Protein AF-E2CJQ9-F1 (afdb_monomer)

Radius of gyration: 17.45 Å; Cα contacts (8 Å, |Δi|>4): 107; chains: 1; bounding box: 48×28×47 Å

pLDDT: mean 80.82, std 11.48, range [50.66, 95.56]

Sequence (131 aa):
MIDAGIIERTVGITRKTLGLTLNEMKEDLAALTACVDDPSDRGQMRAALNAYEAEQKALGIRPMTGEVLRDARKELKLTGSQLAPLIGLKPSASVRSHISQMELGRIPIQAHHVRLIRAYLSGYRPHDWPK

Mean predicted aligned error: 9.56 Å

Nearest PDB structures (foldseek):
  3d1n-assembly3_I  TM=5.858E-01  e=1.938E+00  Homo sapiens
  3d1n-assembly3_J  TM=5.786E-01  e=2.161E+00  Homo sapiens
  3d1n-assembly1_L  TM=5.827E-01  e=2.281E+00  Homo sapiens

Structure (mmCIF, N/CA/C/O backbone):
data_AF-E2CJQ9-F1
#
_entry.id   AF-E2CJQ9-F1
#
loop_
_atom_site.group_PDB
_atom_site.id
_atom_site.type_symbol
_atom_site.label_atom_id
_atom_site.label_alt_id
_atom_site.label_comp_id
_atom_site.label_asym_id
_atom_site.label_entity_id
_atom_site.label_seq_id
_atom_site.pdbx_PDB_ins_code
_atom_site.Cartn_x
_atom_site.Cartn_y
_atom_site.Cartn_z
_atom_site.occupancy
_atom_s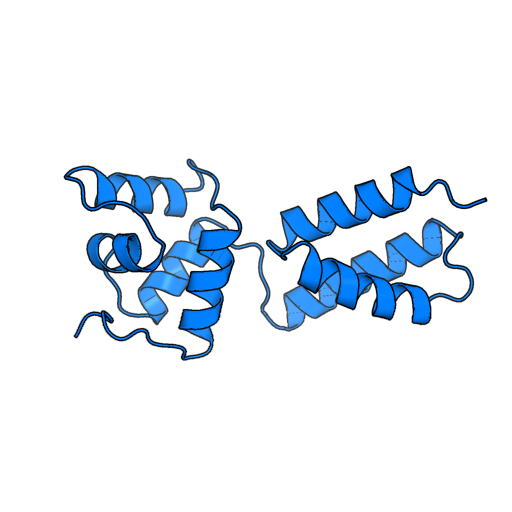ite.B_iso_or_equiv
_atom_site.auth_seq_id
_atom_site.auth_comp_id
_atom_site.auth_asym_id
_atom_site.auth_atom_id
_atom_site.pdbx_PDB_model_num
ATOM 1 N N . MET A 1 1 ? 29.848 -3.438 -18.217 1.00 50.66 1 MET A N 1
ATOM 2 C CA . MET A 1 1 ? 29.552 -3.941 -16.860 1.00 50.66 1 MET A CA 1
ATOM 3 C C . MET A 1 1 ? 28.382 -3.128 -16.350 1.00 50.66 1 MET A C 1
ATOM 5 O O . MET A 1 1 ? 28.473 -1.908 -16.389 1.00 50.66 1 MET A O 1
ATOM 9 N N . ILE A 1 2 ? 27.274 -3.782 -16.005 1.00 51.66 2 ILE A N 1
ATOM 10 C CA . ILE A 1 2 ? 26.084 -3.116 -15.467 1.00 51.66 2 ILE A CA 1
ATOM 11 C C . ILE A 1 2 ? 26.516 -2.263 -14.272 1.00 51.66 2 ILE A C 1
ATOM 13 O O . ILE A 1 2 ? 27.190 -2.769 -13.374 1.00 51.66 2 ILE A O 1
ATOM 17 N N . ASP A 1 3 ? 26.123 -0.991 -14.237 1.00 62.88 3 ASP A N 1
ATOM 18 C CA . ASP A 1 3 ? 26.150 -0.257 -12.978 1.00 62.88 3 ASP A CA 1
ATOM 19 C C . ASP A 1 3 ? 24.965 -0.762 -12.153 1.00 62.88 3 ASP A C 1
ATOM 21 O O . ASP A 1 3 ? 23.826 -0.311 -12.310 1.00 62.88 3 ASP A O 1
ATOM 25 N N . ALA A 1 4 ? 25.224 -1.786 -11.336 1.00 63.75 4 ALA A N 1
ATOM 26 C CA . ALA A 1 4 ? 24.225 -2.419 -10.481 1.00 63.75 4 ALA A CA 1
ATOM 27 C C . ALA A 1 4 ? 23.460 -1.380 -9.637 1.00 63.75 4 ALA A C 1
ATOM 29 O O . ALA A 1 4 ? 22.273 -1.562 -9.358 1.00 63.75 4 ALA A O 1
ATOM 30 N N . GLY A 1 5 ? 24.093 -0.239 -9.338 1.00 64.12 5 GLY A N 1
ATOM 31 C CA . GLY A 1 5 ? 23.478 0.868 -8.620 1.00 64.12 5 GLY A CA 1
ATOM 32 C C . GLY A 1 5 ? 22.328 1.542 -9.374 1.00 64.12 5 GLY A C 1
ATOM 33 O O . GLY A 1 5 ? 21.393 2.034 -8.742 1.00 64.12 5 GLY A O 1
ATOM 34 N N . ILE A 1 6 ? 22.328 1.555 -10.711 1.00 62.09 6 ILE A N 1
ATOM 35 C CA . ILE A 1 6 ? 21.251 2.170 -11.508 1.00 62.09 6 ILE A CA 1
ATOM 36 C C . ILE A 1 6 ? 20.002 1.284 -11.520 1.00 62.09 6 ILE A C 1
ATOM 38 O O . ILE A 1 6 ? 18.886 1.794 -11.357 1.00 62.09 6 ILE A O 1
ATOM 42 N N . ILE A 1 7 ? 20.181 -0.030 -11.676 1.00 65.00 7 ILE A N 1
ATOM 43 C CA . ILE A 1 7 ? 19.073 -0.991 -11.626 1.00 65.00 7 ILE A CA 1
ATOM 44 C C . ILE A 1 7 ? 18.462 -0.970 -10.225 1.00 65.00 7 ILE A C 1
ATOM 46 O O . ILE A 1 7 ? 17.263 -0.730 -10.098 1.00 65.00 7 ILE A O 1
ATOM 50 N N . GLU A 1 8 ? 19.275 -1.069 -9.168 1.00 68.50 8 GLU A N 1
ATOM 51 C CA . GLU A 1 8 ? 18.786 -0.976 -7.786 1.00 68.50 8 GLU A CA 1
ATOM 52 C C . GLU A 1 8 ? 18.045 0.335 -7.498 1.00 68.50 8 GLU A C 1
ATOM 54 O O . GLU A 1 8 ? 17.015 0.333 -6.816 1.00 68.50 8 GLU A O 1
ATOM 59 N N . ARG A 1 9 ? 18.520 1.464 -8.037 1.00 69.62 9 ARG A N 1
ATOM 60 C CA . ARG A 1 9 ? 17.875 2.766 -7.830 1.00 69.62 9 ARG A CA 1
ATOM 61 C C . ARG A 1 9 ? 16.520 2.851 -8.517 1.00 69.62 9 ARG A C 1
ATOM 63 O O . ARG A 1 9 ? 15.568 3.331 -7.904 1.00 69.62 9 ARG A O 1
ATOM 70 N N . THR A 1 10 ? 16.421 2.384 -9.759 1.00 65.38 10 THR A N 1
ATOM 71 C CA . THR A 1 10 ? 15.166 2.430 -10.524 1.00 65.38 10 THR A CA 1
ATOM 72 C C . THR A 1 10 ? 14.142 1.467 -9.927 1.00 65.38 10 THR A C 1
ATOM 74 O O . THR A 1 10 ? 13.010 1.860 -9.656 1.00 65.38 10 THR A O 1
ATOM 77 N N . VAL A 1 11 ? 14.580 0.258 -9.574 1.00 69.06 11 VAL A N 1
ATOM 78 C CA . VAL A 1 11 ? 13.799 -0.742 -8.837 1.00 69.06 11 VAL A CA 1
ATOM 79 C C . VAL A 1 11 ? 13.312 -0.193 -7.499 1.00 69.06 11 VAL A C 1
ATOM 81 O O . VAL A 1 11 ? 12.143 -0.335 -7.146 1.00 69.06 11 VAL A O 1
ATOM 84 N N . GLY A 1 12 ? 14.183 0.495 -6.761 1.00 70.19 12 GLY A N 1
ATOM 85 C CA . GLY A 1 12 ? 13.832 1.134 -5.499 1.00 70.19 12 GLY A CA 1
ATOM 86 C C . GLY A 1 12 ? 12.765 2.222 -5.646 1.00 70.19 12 GLY A C 1
ATOM 87 O O . GLY A 1 12 ? 11.925 2.361 -4.752 1.00 70.19 12 GLY A O 1
ATOM 88 N N . ILE A 1 13 ? 12.775 2.971 -6.753 1.00 71.06 13 ILE A N 1
ATOM 89 C CA . ILE A 1 13 ? 11.751 3.976 -7.069 1.00 71.06 13 ILE A CA 1
ATOM 90 C C . ILE A 1 13 ? 10.432 3.281 -7.409 1.00 71.06 13 ILE A C 1
ATOM 92 O O . ILE A 1 13 ? 9.449 3.532 -6.719 1.00 71.06 13 ILE A O 1
ATOM 96 N N . THR A 1 14 ? 10.412 2.359 -8.376 1.00 67.56 14 THR A N 1
ATOM 97 C CA . THR A 1 14 ? 9.197 1.638 -8.801 1.00 67.56 14 THR A CA 1
ATOM 98 C C . THR A 1 14 ? 8.547 0.889 -7.639 1.00 67.56 14 THR A C 1
ATOM 100 O O . THR A 1 14 ? 7.345 1.024 -7.412 1.00 67.56 14 THR A O 1
ATOM 103 N N . ARG A 1 15 ? 9.348 0.206 -6.811 1.00 77.62 15 ARG A N 1
ATOM 104 C CA . ARG A 1 15 ? 8.890 -0.456 -5.583 1.00 77.62 15 ARG A CA 1
ATOM 105 C C . ARG A 1 15 ? 8.183 0.511 -4.637 1.00 77.62 15 ARG A C 1
ATOM 107 O O . ARG A 1 15 ? 7.116 0.198 -4.117 1.00 77.62 15 ARG A O 1
ATOM 114 N N . LYS A 1 16 ? 8.783 1.680 -4.382 1.00 69.88 16 LYS A N 1
ATOM 115 C CA . LYS A 1 16 ? 8.194 2.705 -3.505 1.00 69.88 16 LYS A CA 1
ATOM 116 C C . LYS A 1 16 ? 6.923 3.293 -4.109 1.00 69.88 16 LYS A C 1
ATOM 118 O O . LYS A 1 16 ? 5.953 3.465 -3.381 1.00 69.88 16 LYS A O 1
ATOM 123 N N . THR A 1 17 ? 6.922 3.560 -5.412 1.00 67.88 17 THR A N 1
ATOM 124 C CA . THR A 1 17 ? 5.772 4.107 -6.138 1.00 67.88 17 THR A CA 1
ATOM 125 C C . THR A 1 17 ? 4.588 3.145 -6.105 1.00 67.88 17 THR A C 1
ATOM 127 O O . THR A 1 17 ? 3.479 3.550 -5.779 1.00 67.88 17 THR A O 1
ATOM 130 N N . LEU A 1 18 ? 4.815 1.860 -6.377 1.00 68.19 18 LEU A N 1
ATOM 131 C CA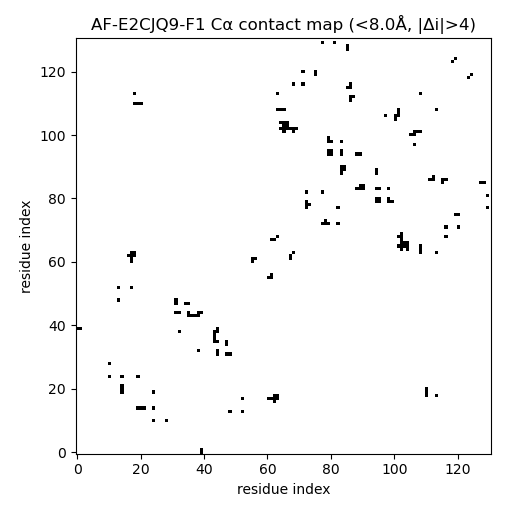 . LEU A 1 18 ? 3.761 0.843 -6.436 1.00 68.19 18 LEU A CA 1
ATOM 132 C C . LEU A 1 18 ? 3.444 0.207 -5.074 1.00 68.19 18 LEU A C 1
ATOM 134 O O . LEU A 1 18 ? 2.507 -0.585 -4.968 1.00 68.19 18 LEU A O 1
ATOM 138 N N . GLY A 1 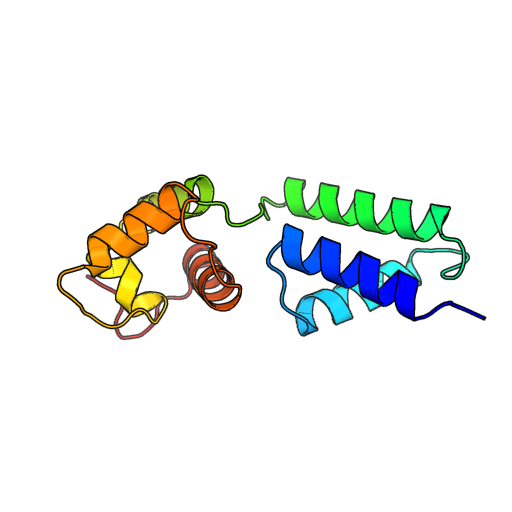19 ? 4.198 0.543 -4.024 1.00 66.88 19 GLY A N 1
ATOM 139 C CA . GLY A 1 19 ? 4.042 -0.043 -2.691 1.00 66.88 19 GLY A CA 1
ATOM 140 C C . GLY A 1 19 ? 4.341 -1.545 -2.643 1.00 66.88 19 GLY A C 1
ATOM 141 O O . GLY A 1 19 ? 3.778 -2.241 -1.802 1.00 66.88 19 GLY A O 1
ATOM 142 N N . LEU A 1 20 ? 5.184 -2.040 -3.555 1.00 69.88 20 LEU A N 1
ATOM 143 C CA . LEU A 1 20 ? 5.597 -3.443 -3.620 1.00 69.88 20 LEU A CA 1
ATOM 144 C C . LEU A 1 20 ? 6.635 -3.755 -2.534 1.00 69.88 20 LEU A C 1
ATOM 146 O O . LEU A 1 20 ? 7.372 -2.884 -2.057 1.00 69.88 20 LEU A O 1
ATOM 150 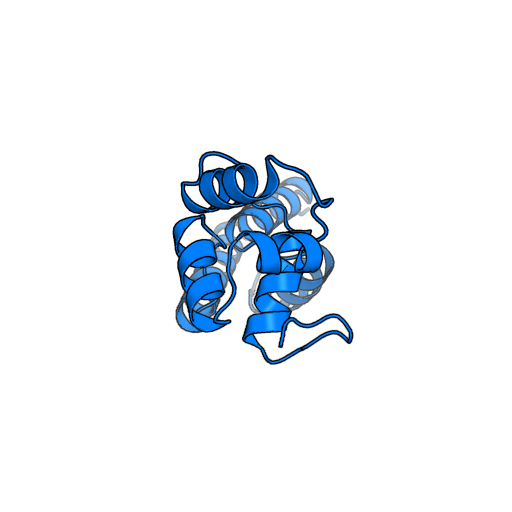N N . THR A 1 21 ? 6.717 -5.014 -2.126 1.00 66.31 21 THR A N 1
ATOM 151 C CA . THR A 1 21 ? 7.803 -5.506 -1.274 1.00 66.31 21 THR A CA 1
ATOM 152 C C . THR A 1 21 ? 9.094 -5.688 -2.063 1.00 66.31 21 THR A C 1
ATOM 154 O O . THR A 1 21 ? 9.124 -5.640 -3.289 1.00 66.31 21 THR A O 1
ATOM 157 N N . LEU A 1 22 ? 10.202 -5.901 -1.346 1.00 66.56 22 LEU A N 1
ATOM 158 C CA . LEU A 1 22 ? 11.472 -6.241 -1.984 1.00 66.56 22 LEU A CA 1
ATOM 159 C C . LEU A 1 22 ? 11.398 -7.587 -2.725 1.00 66.56 22 LEU A C 1
ATOM 161 O O . LEU A 1 22 ? 12.062 -7.727 -3.741 1.00 66.56 22 LEU A O 1
ATOM 165 N N . ASN A 1 23 ? 10.618 -8.551 -2.226 1.00 65.75 23 ASN A N 1
ATOM 166 C CA . ASN A 1 23 ? 10.516 -9.880 -2.833 1.00 65.75 23 ASN A CA 1
ATOM 167 C C . ASN A 1 23 ? 9.635 -9.865 -4.083 1.00 65.75 23 ASN A C 1
ATOM 169 O O . ASN A 1 23 ? 10.100 -10.326 -5.115 1.00 65.75 23 ASN A O 1
ATOM 173 N N . GLU A 1 24 ? 8.448 -9.247 -4.018 1.00 66.00 24 GLU A N 1
ATOM 174 C CA . GLU A 1 24 ? 7.581 -9.054 -5.198 1.00 66.00 24 GLU A CA 1
ATOM 175 C C . GLU A 1 24 ? 8.364 -8.345 -6.311 1.00 66.00 24 GLU A C 1
ATOM 177 O O . GLU A 1 24 ? 8.495 -8.854 -7.415 1.00 66.00 24 GLU A O 1
ATOM 182 N N . MET A 1 25 ? 9.057 -7.252 -5.974 1.00 74.19 25 MET A N 1
ATOM 183 C CA . MET A 1 25 ? 9.857 -6.521 -6.954 1.00 74.19 25 MET A CA 1
ATOM 184 C C . MET A 1 25 ? 11.055 -7.329 -7.497 1.00 74.19 25 MET A C 1
ATOM 186 O O . MET A 1 25 ? 11.488 -7.081 -8.616 1.00 74.19 25 MET A O 1
ATOM 190 N N . LYS A 1 26 ? 11.631 -8.268 -6.731 1.00 69.94 26 LYS A N 1
ATOM 191 C CA . LYS A 1 26 ? 12.715 -9.141 -7.224 1.00 69.94 26 LYS A CA 1
ATOM 192 C C . LYS A 1 26 ? 12.199 -10.154 -8.242 1.00 69.94 26 LYS A C 1
ATOM 194 O O . LYS A 1 26 ? 12.881 -10.394 -9.234 1.00 69.94 26 LYS A O 1
ATOM 199 N N . GLU A 1 27 ? 11.028 -10.728 -7.989 1.00 70.44 27 GLU A N 1
ATOM 200 C CA . GLU A 1 27 ? 10.349 -11.637 -8.918 1.00 70.44 27 GLU A CA 1
ATOM 201 C C . GLU A 1 27 ? 9.960 -10.892 -10.202 1.00 70.44 27 GLU A C 1
ATOM 203 O O . GLU A 1 27 ? 10.306 -11.330 -11.300 1.00 70.44 27 GLU A O 1
ATOM 208 N N . ASP A 1 28 ? 9.376 -9.700 -10.062 1.00 71.25 28 ASP A N 1
ATOM 209 C CA . ASP A 1 28 ? 9.015 -8.834 -11.186 1.00 71.25 28 ASP A CA 1
ATOM 210 C C . ASP A 1 28 ? 10.246 -8.367 -11.981 1.00 71.25 28 ASP A C 1
ATOM 212 O O . ASP A 1 28 ? 10.227 -8.338 -13.209 1.00 71.25 28 ASP A O 1
ATOM 216 N N . LEU A 1 29 ? 11.357 -8.043 -11.309 1.00 72.81 29 LEU A N 1
ATOM 217 C CA . LEU A 1 29 ? 12.608 -7.660 -11.970 1.00 72.81 29 LEU A CA 1
ATOM 218 C C . LEU A 1 29 ? 13.207 -8.817 -12.772 1.00 72.81 29 LEU A C 1
ATOM 220 O O . LEU A 1 29 ? 13.724 -8.589 -13.866 1.00 72.81 29 LEU A O 1
ATOM 224 N N . ALA A 1 30 ? 13.158 -10.041 -12.241 1.00 72.88 30 ALA A N 1
ATOM 225 C CA . ALA A 1 30 ? 13.636 -11.221 -12.951 1.00 72.88 30 ALA A CA 1
ATOM 226 C C . ALA A 1 30 ? 12.818 -11.450 -14.232 1.00 72.88 30 ALA A C 1
ATOM 228 O O . ALA A 1 30 ? 13.402 -11.694 -15.288 1.00 72.88 30 ALA A O 1
ATOM 229 N N . ALA A 1 31 ? 11.495 -11.275 -14.159 1.00 72.75 31 ALA A N 1
ATOM 230 C CA . ALA A 1 31 ? 10.616 -11.338 -15.324 1.00 72.75 31 ALA A CA 1
ATOM 231 C C . ALA A 1 31 ? 10.905 -10.211 -16.334 1.00 72.75 31 ALA A C 1
ATOM 233 O O . ALA A 1 31 ? 11.040 -10.474 -17.525 1.00 72.75 31 ALA A O 1
ATOM 234 N N . LEU A 1 32 ? 11.085 -8.970 -15.871 1.00 74.06 32 LEU A N 1
ATOM 235 C CA . LEU A 1 32 ? 11.374 -7.821 -16.740 1.00 74.06 32 LEU A CA 1
ATOM 236 C C . LEU A 1 32 ? 12.730 -7.928 -17.436 1.00 74.06 32 LEU A C 1
ATOM 238 O O . LEU A 1 32 ? 12.845 -7.587 -18.608 1.00 74.06 32 LEU A O 1
ATOM 242 N N . THR A 1 33 ? 13.744 -8.430 -16.734 1.00 74.06 33 THR A N 1
ATOM 243 C CA . THR A 1 33 ? 15.087 -8.651 -17.291 1.00 74.06 33 THR A CA 1
ATOM 244 C C . THR A 1 33 ? 15.057 -9.698 -18.408 1.00 74.06 33 THR A C 1
ATOM 246 O O . THR A 1 33 ? 15.823 -9.587 -19.356 1.00 74.06 33 THR A O 1
ATOM 249 N N . ALA A 1 34 ? 14.157 -10.684 -18.331 1.00 75.00 34 ALA A N 1
ATOM 250 C CA . ALA A 1 34 ? 13.980 -11.698 -19.370 1.00 75.00 34 ALA A CA 1
ATOM 251 C C . ALA A 1 34 ? 13.235 -11.184 -20.620 1.00 75.00 34 ALA A C 1
ATOM 253 O O . ALA A 1 34 ? 13.307 -11.820 -21.668 1.00 75.00 34 ALA A O 1
ATOM 254 N N . CYS A 1 35 ? 12.534 -10.050 -20.520 1.00 68.69 35 CYS A N 1
ATOM 255 C CA . CYS A 1 35 ? 11.766 -9.442 -21.612 1.00 68.69 35 CYS A CA 1
ATOM 256 C C . CYS A 1 35 ? 12.544 -8.373 -22.401 1.00 68.69 35 CYS A C 1
ATOM 258 O O . CYS A 1 35 ? 11.966 -7.719 -23.267 1.00 68.69 35 CYS A O 1
ATOM 260 N N . VAL A 1 36 ? 13.819 -8.148 -22.077 1.00 75.56 36 VAL A N 1
ATOM 261 C CA . VAL A 1 36 ? 14.651 -7.095 -22.668 1.00 75.56 36 VAL A CA 1
ATOM 262 C C . VAL A 1 36 ? 15.828 -7.732 -23.404 1.00 75.56 36 VAL A C 1
ATOM 264 O O . VAL A 1 36 ? 16.505 -8.589 -22.841 1.00 75.56 36 VAL A O 1
ATOM 267 N N . ASP A 1 37 ? 16.087 -7.295 -24.640 1.00 75.25 37 ASP A N 1
ATOM 268 C CA . ASP A 1 37 ? 17.144 -7.862 -25.491 1.00 75.25 37 ASP A CA 1
ATOM 269 C C . ASP A 1 37 ? 18.547 -7.599 -24.919 1.00 75.25 37 ASP A C 1
ATOM 271 O O . ASP A 1 37 ? 19.396 -8.491 -24.903 1.00 75.25 37 ASP A O 1
ATOM 275 N N . ASP A 1 38 ? 18.784 -6.384 -24.408 1.00 73.50 38 ASP A N 1
ATOM 276 C CA . ASP A 1 38 ? 19.976 -6.049 -23.624 1.00 73.50 38 ASP A CA 1
ATOM 277 C C . ASP A 1 38 ? 19.583 -5.410 -22.281 1.00 73.50 38 ASP A C 1
ATOM 279 O O . ASP A 1 38 ? 19.275 -4.216 -22.218 1.00 73.50 38 ASP A O 1
ATOM 283 N N . PRO A 1 39 ? 19.635 -6.162 -21.169 1.00 65.69 39 PRO A N 1
ATOM 284 C CA . PRO A 1 39 ? 19.356 -5.633 -19.836 1.00 65.69 39 PRO A CA 1
ATOM 28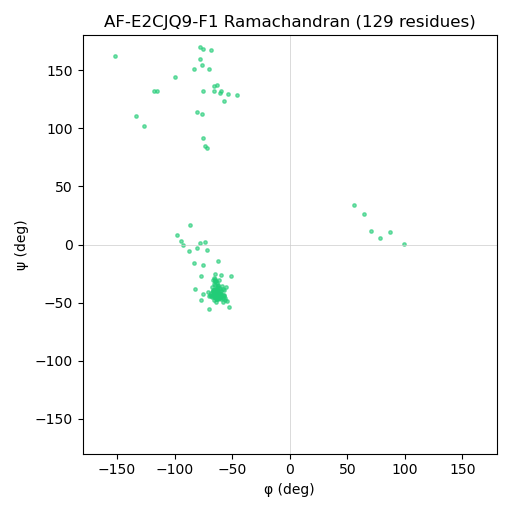5 C C . PRO A 1 39 ? 20.312 -4.527 -19.369 1.00 65.69 39 PRO A C 1
ATOM 287 O O . PRO A 1 39 ? 20.035 -3.851 -18.374 1.00 65.69 39 PRO A O 1
ATOM 290 N N . SER A 1 40 ? 21.446 -4.352 -20.053 1.00 70.06 40 SER A N 1
ATOM 291 C CA . SER A 1 40 ? 22.398 -3.264 -19.817 1.00 70.06 40 SER A CA 1
ATOM 292 C C . SER A 1 40 ? 21.988 -1.968 -20.528 1.00 70.06 40 SER A C 1
ATOM 294 O O . SER A 1 40 ? 22.492 -0.898 -20.170 1.00 70.06 40 SER A O 1
ATOM 296 N N . ASP A 1 41 ? 21.067 -2.033 -21.496 1.00 78.50 41 ASP A N 1
ATOM 297 C CA . ASP A 1 41 ? 20.516 -0.869 -22.182 1.00 78.50 41 ASP A CA 1
ATOM 298 C C . ASP A 1 41 ? 19.501 -0.148 -21.280 1.00 78.50 41 ASP A C 1
ATOM 300 O O . ASP A 1 41 ? 18.399 -0.613 -20.968 1.00 78.50 41 ASP A O 1
ATOM 304 N N . ARG A 1 42 ? 19.878 1.064 -20.864 1.00 69.31 42 ARG A N 1
ATOM 305 C CA . ARG A 1 42 ? 19.063 1.916 -19.992 1.00 69.31 42 ARG A CA 1
ATOM 306 C C . ARG A 1 42 ? 17.728 2.317 -20.628 1.00 69.31 42 ARG A C 1
ATOM 308 O O . ARG A 1 42 ? 16.753 2.515 -19.899 1.00 69.31 42 ARG A O 1
ATOM 315 N N . GLY A 1 43 ? 17.695 2.523 -21.940 1.00 74.69 43 GLY A N 1
ATOM 316 C CA . GLY A 1 43 ? 16.489 2.881 -22.678 1.00 74.69 43 GLY A CA 1
ATOM 317 C C . GLY A 1 43 ? 15.480 1.742 -22.653 1.00 74.69 43 GLY A C 1
ATOM 318 O O . GLY A 1 43 ? 14.325 1.968 -22.285 1.00 74.69 43 GLY A O 1
ATOM 319 N N . GLN A 1 44 ? 15.937 0.521 -22.939 1.00 77.75 44 GLN A N 1
ATOM 320 C CA . GLN A 1 44 ? 15.074 -0.660 -22.945 1.00 77.75 44 GLN A CA 1
ATOM 321 C C . GLN A 1 44 ? 14.566 -1.010 -21.540 1.00 77.75 44 GLN A C 1
ATOM 323 O O . GLN A 1 44 ? 13.363 -1.186 -21.351 1.00 77.75 44 GLN A O 1
ATOM 328 N N . MET A 1 45 ? 15.434 -0.996 -20.521 1.00 74.38 45 MET A N 1
ATOM 329 C CA . MET A 1 45 ? 15.016 -1.271 -19.139 1.00 74.38 45 MET A CA 1
ATOM 330 C C . MET A 1 45 ? 14.018 -0.226 -18.614 1.00 74.38 45 MET A C 1
ATOM 332 O O . MET A 1 45 ? 13.051 -0.553 -17.924 1.00 74.38 45 MET A O 1
ATOM 336 N N . ARG A 1 46 ? 14.208 1.054 -18.967 1.00 70.81 46 ARG A N 1
ATOM 337 C CA . ARG A 1 46 ? 13.253 2.115 -18.616 1.00 70.81 46 ARG A CA 1
ATOM 338 C C . ARG A 1 46 ? 11.912 1.925 -19.323 1.00 70.81 46 ARG A C 1
ATOM 340 O O . ARG A 1 46 ? 10.878 2.170 -18.707 1.00 70.81 46 ARG A O 1
ATOM 347 N N . ALA A 1 47 ? 11.920 1.503 -20.586 1.00 79.56 47 ALA A N 1
ATOM 348 C CA . ALA A 1 47 ? 10.699 1.199 -21.324 1.00 79.56 47 ALA A CA 1
ATOM 349 C C . ALA A 1 47 ? 9.947 0.013 -20.699 1.00 79.56 47 ALA A C 1
ATOM 351 O O . ALA A 1 47 ? 8.749 0.134 -20.450 1.00 79.56 47 ALA A O 1
ATOM 352 N N . ALA A 1 48 ? 10.653 -1.067 -20.349 1.00 79.12 48 ALA A N 1
ATOM 353 C CA . ALA A 1 48 ? 10.079 -2.238 -19.689 1.00 79.12 48 ALA A CA 1
ATOM 354 C C . ALA A 1 48 ? 9.452 -1.889 -18.328 1.00 79.12 48 ALA A C 1
ATOM 356 O O . ALA A 1 48 ? 8.315 -2.261 -18.053 1.00 79.12 48 ALA A O 1
ATOM 357 N N . LEU A 1 49 ? 10.142 -1.100 -17.498 1.00 74.62 49 LEU A N 1
ATOM 358 C CA . LEU A 1 49 ? 9.608 -0.657 -16.205 1.00 74.62 49 LEU A CA 1
ATOM 359 C C . LEU A 1 49 ? 8.387 0.261 -16.348 1.00 74.62 49 LEU A C 1
ATOM 361 O O . LEU A 1 49 ? 7.447 0.145 -15.565 1.00 74.62 49 LEU A O 1
ATOM 365 N N . ASN A 1 50 ? 8.377 1.154 -17.342 1.00 78.00 50 ASN A N 1
ATOM 366 C CA . ASN A 1 50 ? 7.215 1.999 -17.627 1.00 78.00 50 ASN A CA 1
ATOM 367 C C . ASN A 1 50 ? 6.017 1.171 -18.118 1.00 78.00 50 ASN A C 1
ATOM 369 O O . ASN A 1 50 ? 4.884 1.459 -17.732 1.00 78.00 50 ASN A O 1
ATOM 373 N N . ALA A 1 51 ? 6.260 0.160 -18.959 1.00 81.31 51 ALA A N 1
ATOM 374 C CA . ALA A 1 51 ? 5.230 -0.760 -19.435 1.00 81.31 51 ALA A CA 1
ATOM 375 C C . ALA A 1 51 ? 4.647 -1.573 -18.274 1.00 81.31 51 ALA A C 1
ATOM 377 O O . ALA A 1 51 ? 3.433 -1.588 -18.094 1.00 81.31 51 ALA A O 1
ATOM 378 N N . TYR A 1 52 ? 5.505 -2.121 -17.412 1.00 79.19 52 TYR A N 1
ATOM 379 C CA . TYR A 1 52 ? 5.093 -2.800 -16.187 1.00 79.19 52 TYR A CA 1
ATOM 380 C C . TYR A 1 52 ? 4.274 -1.882 -15.274 1.00 79.19 52 TYR A C 1
ATOM 382 O O . TYR A 1 52 ? 3.207 -2.261 -14.806 1.00 79.19 52 TYR A O 1
ATOM 390 N N . GLU A 1 53 ? 4.707 -0.638 -15.049 1.00 73.88 53 GLU A N 1
ATOM 391 C CA . GLU A 1 53 ? 3.929 0.317 -14.254 1.00 73.88 53 GLU A CA 1
ATOM 392 C C . GLU A 1 53 ? 2.545 0.593 -14.876 1.00 73.88 53 GLU A C 1
ATOM 394 O O . GLU A 1 53 ? 1.556 0.724 -14.151 1.00 73.88 53 GLU A O 1
ATOM 399 N N . ALA A 1 54 ? 2.455 0.669 -16.207 1.00 74.44 54 ALA A N 1
ATOM 400 C CA . ALA A 1 54 ? 1.193 0.847 -16.920 1.00 74.44 54 ALA A CA 1
ATOM 401 C C . ALA A 1 54 ? 0.281 -0.386 -16.813 1.00 74.44 54 ALA A C 1
ATOM 403 O O . ALA A 1 54 ? -0.913 -0.228 -16.556 1.00 74.44 54 ALA A O 1
ATOM 404 N N . GLU A 1 55 ? 0.832 -1.594 -16.936 1.00 77.69 55 GLU A N 1
ATOM 405 C CA . GLU A 1 55 ? 0.111 -2.857 -16.744 1.00 77.69 55 GLU A CA 1
ATOM 406 C C . GLU A 1 55 ? -0.404 -2.991 -15.312 1.00 77.69 55 GLU A C 1
ATOM 408 O O . GLU A 1 55 ? -1.588 -3.246 -15.104 1.00 77.69 55 GLU A O 1
ATOM 413 N N . GLN A 1 56 ? 0.437 -2.720 -14.312 1.00 71.44 56 GLN A N 1
ATOM 414 C CA . GLN A 1 56 ? 0.033 -2.743 -12.907 1.00 71.44 56 GLN A CA 1
ATOM 415 C C . GLN A 1 56 ? -1.084 -1.728 -12.628 1.00 71.44 56 GLN A C 1
ATOM 417 O O . GLN A 1 56 ? -2.066 -2.044 -11.953 1.00 71.44 56 GLN A O 1
ATOM 422 N N . LYS A 1 57 ? -1.009 -0.526 -13.215 1.00 68.25 57 LYS A N 1
ATOM 423 C CA . LYS A 1 57 ? -2.107 0.454 -13.154 1.00 68.25 57 LYS A CA 1
ATOM 424 C C . LYS A 1 57 ? -3.381 -0.053 -13.834 1.00 6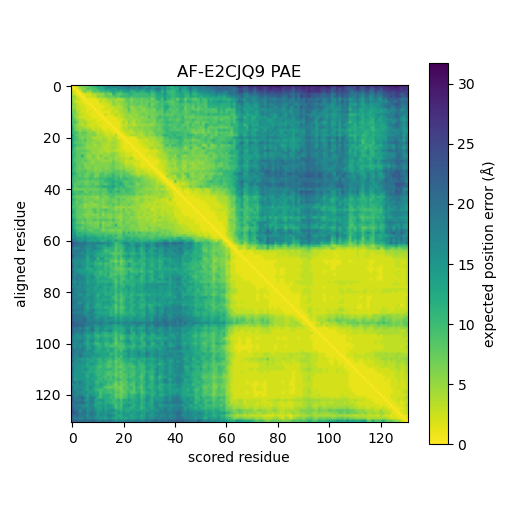8.25 57 LYS A C 1
ATOM 426 O O . LYS A 1 57 ? -4.463 0.172 -13.289 1.00 68.25 57 LYS A O 1
ATOM 431 N N . ALA A 1 58 ? -3.273 -0.727 -14.980 1.00 68.44 58 ALA A N 1
ATOM 432 C CA . ALA A 1 58 ? -4.409 -1.313 -15.695 1.00 68.44 58 ALA A CA 1
ATOM 433 C C . ALA A 1 58 ? -5.065 -2.459 -14.905 1.00 68.44 58 ALA A C 1
ATOM 435 O O . ALA A 1 58 ? -6.289 -2.571 -14.892 1.00 68.44 58 ALA A O 1
ATOM 436 N N . LEU A 1 59 ? -4.270 -3.232 -14.161 1.00 64.38 59 LEU A N 1
ATOM 437 C CA . LEU A 1 59 ? -4.721 -4.252 -13.206 1.00 64.38 59 LEU A CA 1
ATOM 438 C C . LEU A 1 59 ? -5.302 -3.657 -11.909 1.00 64.38 59 LEU A C 1
ATOM 440 O O . LEU A 1 59 ? -5.670 -4.389 -10.993 1.00 64.38 59 LEU A O 1
ATOM 444 N N . GLY A 1 60 ? -5.385 -2.328 -11.801 1.00 59.78 60 GLY A N 1
ATOM 445 C CA . GLY A 1 60 ? -5.921 -1.643 -10.627 1.00 59.78 60 GLY A CA 1
ATOM 446 C C . GLY A 1 60 ? -4.948 -1.570 -9.448 1.00 59.78 60 GLY A C 1
ATOM 447 O O . GLY A 1 60 ? -5.317 -1.043 -8.395 1.00 59.78 60 GLY A O 1
ATOM 448 N N . ILE A 1 61 ? -3.698 -2.018 -9.614 1.00 62.88 61 ILE A N 1
ATOM 449 C CA . ILE A 1 61 ? -2.635 -1.859 -8.620 1.00 62.88 61 ILE A CA 1
ATOM 450 C C . ILE A 1 61 ? -2.190 -0.397 -8.627 1.00 62.88 61 ILE A C 1
ATOM 452 O O . ILE A 1 61 ? -1.242 0.023 -9.288 1.00 62.88 61 ILE A O 1
ATOM 456 N N . ARG A 1 62 ? -2.924 0.421 -7.873 1.00 65.62 62 ARG A N 1
ATOM 457 C CA . ARG A 1 62 ? -2.573 1.820 -7.639 1.00 65.62 62 ARG A CA 1
ATOM 458 C C . ARG A 1 62 ? -1.552 1.912 -6.501 1.00 65.62 62 ARG A C 1
ATOM 460 O O . ARG A 1 62 ? -1.581 1.083 -5.577 1.00 65.62 62 ARG A O 1
ATOM 467 N N . PRO A 1 63 ? -0.680 2.938 -6.520 1.00 71.06 63 PRO A N 1
ATOM 468 C CA . PRO A 1 63 ? -0.033 3.407 -5.303 1.00 71.06 63 PRO A CA 1
ATOM 469 C C . PRO A 1 63 ? -1.105 3.527 -4.225 1.00 71.06 63 PRO A C 1
ATOM 471 O O . PRO A 1 63 ? -2.154 4.127 -4.468 1.00 71.06 63 PRO A O 1
ATOM 474 N N . MET A 1 64 ? -0.880 2.932 -3.057 1.00 80.75 64 MET A N 1
ATOM 475 C CA . MET A 1 64 ? -1.807 3.084 -1.939 1.00 80.75 64 MET A CA 1
ATOM 476 C C . MET A 1 64 ? -1.662 4.511 -1.404 1.00 80.75 64 MET A C 1
ATOM 478 O O . MET A 1 64 ? -0.878 4.771 -0.494 1.00 80.75 64 MET A O 1
ATOM 482 N N . THR A 1 65 ? -2.353 5.451 -2.047 1.00 86.19 65 THR A N 1
ATOM 483 C CA . THR A 1 65 ? -2.475 6.840 -1.604 1.00 86.19 65 THR A CA 1
ATOM 484 C C . THR A 1 65 ? -3.500 6.934 -0.478 1.00 86.19 65 THR A C 1
ATOM 486 O O . THR A 1 65 ? -4.237 5.985 -0.209 1.00 86.19 65 THR A O 1
ATOM 489 N N . GLY A 1 66 ? -3.580 8.094 0.178 1.00 88.00 66 GLY A N 1
ATOM 490 C CA . GLY A 1 66 ? -4.610 8.333 1.189 1.00 88.00 66 GLY A CA 1
ATOM 491 C C . GLY A 1 66 ? -6.036 8.173 0.647 1.00 88.00 66 GLY A C 1
ATOM 492 O O . GLY A 1 66 ? -6.890 7.577 1.301 1.00 88.00 66 GLY A O 1
ATOM 493 N N . GLU A 1 67 ? -6.281 8.611 -0.588 1.00 88.88 67 GLU A N 1
ATOM 494 C CA . GLU A 1 67 ? -7.580 8.440 -1.244 1.00 88.88 67 GLU A CA 1
ATOM 495 C C . GLU A 1 67 ? -7.893 6.965 -1.506 1.00 88.88 67 GLU A C 1
ATOM 497 O O . GLU A 1 67 ? -8.981 6.506 -1.168 1.00 88.88 67 GLU A O 1
ATOM 502 N N . VAL A 1 68 ? -6.916 6.205 -2.014 1.00 89.00 68 VAL A N 1
ATOM 503 C CA . VAL A 1 68 ? -7.071 4.761 -2.248 1.00 89.00 68 VAL A CA 1
ATOM 504 C C . VAL A 1 68 ? -7.298 4.021 -0.929 1.00 89.00 68 VAL A C 1
ATOM 506 O O . VAL A 1 68 ? -8.156 3.147 -0.865 1.00 89.00 68 VAL A O 1
ATOM 509 N N . LEU A 1 69 ? -6.604 4.404 0.147 1.00 93.44 69 LEU A N 1
ATOM 510 C CA . LEU A 1 69 ? -6.837 3.863 1.488 1.00 93.44 69 LEU A CA 1
ATOM 511 C C . LEU A 1 69 ? -8.271 4.126 1.963 1.00 93.44 69 LEU A C 1
ATOM 513 O O . LEU A 1 69 ? -8.920 3.227 2.499 1.00 93.44 69 LEU A O 1
ATOM 517 N N . ARG A 1 70 ? -8.767 5.352 1.771 1.00 94.38 70 ARG A N 1
ATOM 518 C CA . ARG A 1 70 ? -10.130 5.742 2.147 1.00 94.38 70 ARG A CA 1
ATOM 519 C C . ARG A 1 70 ? -11.167 4.927 1.383 1.00 94.38 70 ARG A C 1
ATOM 521 O O . ARG A 1 70 ? -12.151 4.487 1.980 1.00 94.38 70 ARG A O 1
ATOM 528 N N . ASP A 1 71 ? -10.959 4.739 0.087 1.00 93.50 71 ASP A N 1
ATOM 529 C CA . ASP A 1 71 ? -11.880 3.995 -0.768 1.00 93.50 71 ASP A CA 1
ATOM 530 C C . ASP A 1 71 ? -11.841 2.498 -0.437 1.00 93.50 71 ASP A C 1
ATOM 532 O O . ASP A 1 71 ? -12.893 1.909 -0.191 1.00 93.50 71 ASP A O 1
ATOM 536 N N . ALA A 1 72 ? -10.648 1.926 -0.250 1.00 92.81 72 ALA A N 1
ATOM 537 C CA . ALA A 1 72 ? -10.466 0.553 0.219 1.00 92.81 72 ALA A CA 1
ATOM 538 C C . ALA A 1 72 ? -11.155 0.315 1.568 1.00 92.81 72 ALA A C 1
ATOM 540 O O . ALA A 1 72 ? -11.849 -0.681 1.762 1.00 92.81 72 ALA A O 1
ATOM 541 N N . ARG A 1 73 ? -11.027 1.251 2.515 1.00 95.50 73 ARG A N 1
ATOM 542 C CA . ARG A 1 73 ? -11.706 1.148 3.809 1.00 95.50 73 ARG A CA 1
ATOM 543 C C . ARG A 1 73 ? -13.230 1.107 3.653 1.00 95.50 73 ARG A C 1
ATOM 545 O O . ARG A 1 73 ? -13.889 0.333 4.350 1.00 95.50 73 ARG A O 1
ATOM 552 N N . LYS A 1 74 ? -13.790 1.951 2.780 1.00 95.56 74 LYS A N 1
ATOM 553 C CA . LYS A 1 74 ? -15.235 1.980 2.500 1.00 95.56 74 LYS A CA 1
ATOM 554 C C . LYS A 1 74 ? -15.702 0.685 1.841 1.00 95.56 74 LYS A C 1
ATOM 556 O O . LYS A 1 74 ? -16.735 0.160 2.242 1.00 95.56 74 LYS A O 1
ATOM 561 N N . GLU A 1 75 ? -14.934 0.161 0.891 1.00 95.00 75 GLU A N 1
ATOM 562 C CA . GLU A 1 75 ? -15.207 -1.111 0.214 1.00 95.00 75 GLU A CA 1
ATOM 563 C C . GLU A 1 75 ? -15.226 -2.286 1.200 1.00 95.00 75 GLU A C 1
ATOM 565 O O . GLU A 1 75 ? -16.152 -3.097 1.199 1.00 95.00 75 GLU A O 1
ATOM 570 N N . LEU A 1 76 ? -14.274 -2.308 2.136 1.00 94.00 76 LEU A N 1
ATOM 571 C CA . LEU A 1 76 ? -14.216 -3.286 3.224 1.00 94.00 76 LEU A CA 1
ATOM 572 C C . LEU A 1 76 ? -15.294 -3.075 4.302 1.00 94.00 76 LEU A C 1
ATOM 574 O O . LEU A 1 76 ? -15.394 -3.887 5.220 1.00 94.00 76 LEU A O 1
ATOM 578 N N . LYS A 1 77 ? -16.095 -2.004 4.205 1.00 95.44 77 LYS A N 1
ATOM 579 C CA . LYS A 1 77 ? -17.123 -1.597 5.180 1.00 95.44 77 LYS A CA 1
ATOM 580 C C . LYS A 1 77 ? -16.575 -1.411 6.600 1.00 95.44 77 LYS A C 1
ATOM 582 O O . LYS A 1 77 ? -17.270 -1.658 7.581 1.00 95.44 77 LYS A O 1
ATOM 587 N N . LEU A 1 78 ? -15.335 -0.937 6.714 1.00 94.75 78 LEU A N 1
ATOM 58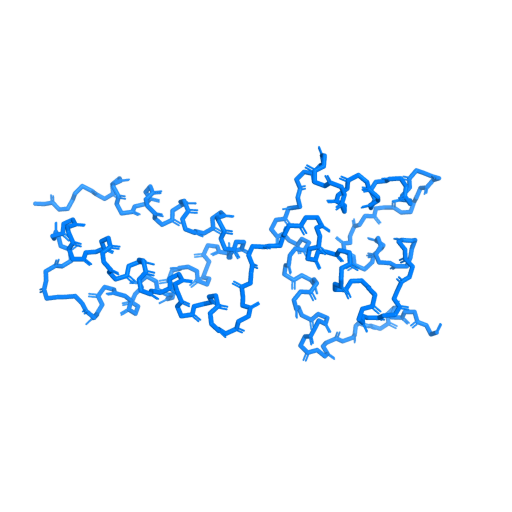8 C CA . LEU A 1 78 ? -14.670 -0.718 7.996 1.00 94.75 78 LEU A CA 1
ATOM 589 C C . LEU A 1 78 ? -14.724 0.758 8.418 1.00 94.75 78 LEU A C 1
ATOM 591 O O . LEU A 1 78 ? -14.577 1.692 7.623 1.00 94.75 78 LEU A O 1
ATOM 595 N N . THR A 1 79 ? -14.864 0.995 9.717 1.00 94.75 79 THR A N 1
ATOM 596 C CA . THR A 1 79 ? -14.564 2.303 10.318 1.00 94.75 79 THR A CA 1
ATOM 597 C C . THR A 1 79 ? -13.053 2.475 10.486 1.00 94.75 79 THR A C 1
ATOM 599 O O . THR A 1 79 ? -12.308 1.498 10.539 1.00 94.75 79 THR A O 1
ATOM 602 N N . GLY A 1 80 ? -12.564 3.714 10.617 1.00 92.69 80 GLY A N 1
ATOM 603 C CA . GLY A 1 80 ? -11.132 3.946 10.861 1.00 92.69 80 GLY A CA 1
ATOM 604 C C . GLY A 1 80 ? -10.629 3.264 12.142 1.00 92.69 80 GLY A C 1
ATOM 605 O O . GLY A 1 80 ? -9.533 2.718 12.167 1.00 92.69 80 GLY A O 1
ATOM 606 N N . SER A 1 81 ? -11.463 3.205 13.184 1.00 93.25 81 SER A N 1
ATOM 607 C CA . SER A 1 81 ? -11.168 2.481 14.429 1.00 93.25 81 SER A CA 1
ATOM 608 C C . SER A 1 81 ? -11.084 0.964 14.261 1.00 93.25 81 SER A C 1
ATOM 610 O O . SER A 1 81 ? -10.342 0.331 14.998 1.00 93.25 81 SER A O 1
ATOM 612 N N . GLN A 1 82 ? -11.831 0.391 13.315 1.00 94.50 82 GLN A N 1
ATOM 613 C CA . GLN A 1 82 ? -11.796 -1.040 13.009 1.00 94.50 82 GLN A CA 1
ATOM 614 C C . GLN A 1 82 ? -10.629 -1.401 12.086 1.00 94.50 82 GLN A C 1
ATOM 616 O O . GLN A 1 82 ? -9.995 -2.431 12.279 1.00 94.50 82 GLN A O 1
ATOM 621 N N . LEU A 1 83 ? -10.313 -0.546 11.108 1.00 94.75 83 LEU A N 1
ATOM 622 C CA . LEU A 1 83 ? -9.191 -0.771 10.196 1.00 94.75 83 LEU A CA 1
ATOM 623 C C . LEU A 1 83 ? -7.843 -0.711 10.921 1.00 94.75 83 LEU A C 1
ATOM 625 O O . LEU A 1 83 ? -6.946 -1.490 10.624 1.00 94.75 83 LEU A O 1
ATOM 629 N N . ALA A 1 84 ? -7.699 0.215 11.866 1.00 94.44 84 ALA A N 1
ATOM 630 C CA . ALA A 1 84 ? -6.444 0.458 12.559 1.00 94.44 84 ALA A CA 1
ATOM 631 C C . ALA A 1 84 ? -5.788 -0.788 13.198 1.00 94.44 84 ALA A C 1
ATOM 633 O O . ALA A 1 84 ? -4.629 -1.050 12.870 1.00 94.44 84 ALA A O 1
ATOM 634 N N . PRO A 1 85 ? -6.470 -1.576 14.053 1.00 93.62 85 PRO A N 1
ATOM 635 C CA . PRO A 1 85 ? -5.879 -2.789 14.616 1.00 93.62 85 PRO A CA 1
ATOM 636 C C . PRO A 1 85 ? -5.547 -3.826 13.537 1.00 93.62 85 PRO A C 1
ATOM 638 O O . PRO A 1 85 ? -4.485 -4.440 13.602 1.00 93.62 85 PRO A O 1
ATOM 641 N N . LEU A 1 86 ? -6.377 -3.946 12.494 1.00 93.69 86 LEU A N 1
ATOM 642 C CA . LEU A 1 86 ? -6.144 -4.878 11.385 1.00 93.69 86 LEU A CA 1
ATOM 643 C C . LEU A 1 86 ? -4.889 -4.548 10.575 1.00 93.69 86 LEU A C 1
ATOM 645 O O . LEU A 1 86 ? -4.324 -5.434 9.940 1.00 93.69 86 LEU A O 1
ATOM 649 N N . ILE A 1 87 ? -4.449 -3.288 10.562 1.00 92.69 87 ILE A N 1
ATOM 650 C CA . ILE A 1 87 ? -3.194 -2.888 9.915 1.00 92.69 87 ILE A CA 1
ATOM 651 C C . ILE A 1 87 ? -2.023 -2.779 10.906 1.00 92.69 87 ILE A C 1
ATOM 653 O O . ILE A 1 87 ? -0.949 -2.334 10.521 1.00 92.69 87 ILE A O 1
ATOM 657 N N . GLY A 1 88 ? -2.202 -3.196 12.165 1.00 91.38 88 GLY A N 1
ATOM 658 C CA . GLY A 1 88 ? -1.145 -3.220 13.181 1.00 91.38 88 GLY A CA 1
ATOM 659 C C . GLY A 1 88 ? -0.964 -1.920 13.971 1.00 91.38 88 GLY A C 1
ATOM 660 O O . GLY A 1 88 ? 0.011 -1.786 14.715 1.00 91.38 88 GLY A O 1
ATOM 661 N N . LEU A 1 89 ? -1.887 -0.958 13.862 1.00 91.69 89 LEU A N 1
ATOM 662 C CA . LEU A 1 89 ? -1.872 0.220 14.728 1.00 91.69 89 LEU A CA 1
ATOM 663 C C . LEU A 1 89 ? -2.379 -0.149 16.124 1.00 91.69 89 LEU A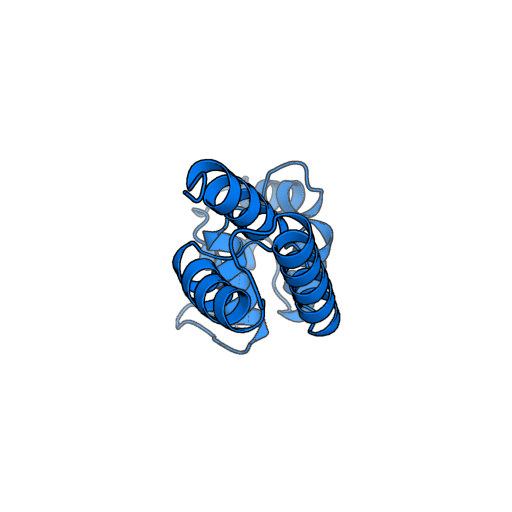 C 1
ATOM 665 O O . LEU A 1 89 ? -3.436 -0.759 16.289 1.00 91.69 89 LEU A O 1
ATOM 669 N N . LYS A 1 90 ? -1.640 0.278 17.152 1.00 88.19 90 LYS A N 1
ATOM 670 C CA . LYS A 1 90 ? -2.043 0.069 18.546 1.00 88.19 90 LYS A CA 1
ATOM 671 C C . LYS A 1 90 ? -3.354 0.813 18.844 1.00 88.19 90 LYS A C 1
ATOM 673 O O . LYS A 1 90 ? -3.473 1.983 18.465 1.00 88.19 90 LYS A O 1
ATOM 678 N N . PRO A 1 91 ? -4.302 0.192 19.568 1.00 85.38 91 PRO A N 1
ATOM 679 C CA . PRO A 1 91 ? -5.493 0.882 20.042 1.00 85.38 91 PRO A CA 1
ATOM 680 C C . PRO A 1 91 ? -5.107 2.100 20.888 1.00 85.38 91 PRO A C 1
ATOM 682 O O . PRO A 1 91 ? -4.370 1.987 21.866 1.00 85.38 91 PRO A O 1
ATOM 685 N N . SER A 1 92 ? -5.587 3.278 20.502 1.00 89.00 92 SER A N 1
ATOM 686 C CA . SER A 1 92 ? -5.377 4.521 21.244 1.00 89.00 92 SER A CA 1
ATOM 687 C C . SER A 1 92 ? -6.535 5.489 20.999 1.00 89.00 92 SER A C 1
ATOM 689 O O . SER A 1 92 ? -7.258 5.379 20.005 1.00 89.00 92 SER A O 1
ATOM 691 N N . ALA A 1 93 ? -6.686 6.494 21.867 1.00 83.38 93 ALA A N 1
ATOM 692 C CA . ALA A 1 93 ? -7.686 7.549 21.679 1.00 83.38 93 ALA A CA 1
ATOM 693 C C . ALA A 1 93 ? -7.493 8.328 20.358 1.00 83.38 93 ALA A C 1
ATOM 695 O O . ALA A 1 93 ? -8.456 8.837 19.783 1.00 83.38 93 ALA A O 1
ATOM 696 N N . SER A 1 94 ? -6.260 8.385 19.842 1.00 89.81 94 SER A N 1
ATOM 697 C CA . SER A 1 94 ? -5.892 9.109 18.621 1.00 89.81 94 SER A CA 1
ATOM 698 C C . SER A 1 94 ? -5.944 8.259 17.348 1.00 89.81 94 SER A C 1
ATOM 700 O O . SER A 1 94 ? -5.707 8.785 16.261 1.00 89.81 94 SER A O 1
ATOM 702 N N . VAL A 1 95 ? -6.298 6.973 17.437 1.00 91.94 95 VAL A N 1
ATOM 703 C CA . VAL A 1 95 ? -6.192 6.037 16.308 1.00 91.94 95 VAL A CA 1
ATOM 704 C C . VAL A 1 95 ? -7.059 6.438 15.106 1.00 91.94 95 VAL A C 1
ATOM 706 O O . VAL A 1 95 ? -6.624 6.360 13.959 1.00 91.94 95 VAL A O 1
ATOM 709 N N . ARG A 1 96 ? -8.259 6.977 15.362 1.00 91.19 96 ARG A N 1
ATOM 710 C CA . ARG A 1 96 ? -9.146 7.511 14.313 1.00 91.19 96 ARG A CA 1
ATOM 711 C C . ARG A 1 96 ? -8.527 8.711 13.600 1.00 91.19 96 ARG A C 1
ATOM 713 O O . ARG A 1 96 ? -8.638 8.822 12.383 1.00 91.19 96 ARG A O 1
ATOM 720 N N . SER A 1 97 ? -7.861 9.585 14.356 1.00 93.06 97 SER A N 1
ATOM 721 C CA . SER A 1 97 ? -7.137 10.725 13.791 1.00 93.06 97 SER A CA 1
ATOM 722 C C . SER A 1 97 ? -5.967 10.242 12.939 1.00 93.06 97 SER A C 1
ATOM 724 O O . SER A 1 97 ? -5.809 10.714 11.822 1.00 93.06 97 SER A O 1
ATOM 726 N N . HIS A 1 98 ? -5.216 9.236 13.400 1.00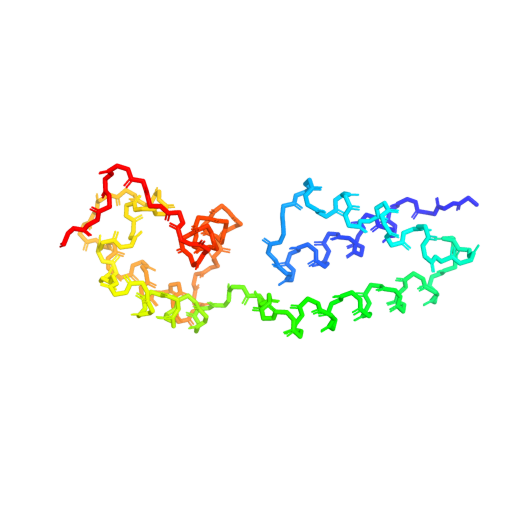 93.44 98 HIS A N 1
ATOM 727 C CA . HIS A 1 98 ? -4.098 8.661 12.647 1.00 93.44 98 HIS A CA 1
ATOM 728 C C . HIS A 1 98 ? -4.544 8.135 11.274 1.00 93.44 98 HIS A C 1
ATOM 730 O O . HIS A 1 98 ? -3.973 8.525 10.258 1.00 93.44 98 HIS A O 1
ATOM 736 N N . ILE A 1 99 ? -5.613 7.332 11.228 1.00 94.88 99 ILE A N 1
ATOM 737 C CA . ILE A 1 99 ? -6.182 6.848 9.961 1.00 94.88 99 ILE A CA 1
ATOM 738 C C . ILE A 1 99 ? -6.642 8.012 9.080 1.00 94.88 99 ILE A C 1
ATOM 740 O O . ILE A 1 99 ? -6.320 8.040 7.899 1.00 94.88 99 ILE A O 1
ATOM 744 N N . SER A 1 100 ? -7.318 9.014 9.648 1.00 95.19 100 SER A N 1
ATOM 745 C CA . SER A 1 100 ? -7.726 10.208 8.899 1.00 95.19 100 SER A CA 1
ATOM 746 C C . SER A 1 100 ? -6.527 10.960 8.296 1.00 95.19 100 SER A C 1
ATOM 748 O O . SER A 1 100 ? -6.555 11.337 7.129 1.00 95.19 100 SER A O 1
ATOM 750 N N . GLN A 1 101 ? -5.424 11.120 9.036 1.00 94.19 101 GLN A N 1
ATOM 751 C CA . GLN A 1 101 ? -4.202 11.743 8.511 1.00 94.19 101 GLN A CA 1
ATOM 752 C C . GLN A 1 101 ? -3.554 10.910 7.390 1.00 94.19 101 GLN A C 1
ATOM 754 O O . GLN A 1 101 ? -3.016 11.488 6.445 1.00 94.19 101 GLN A O 1
ATOM 759 N N . MET A 1 102 ? -3.620 9.576 7.467 1.00 93.81 102 MET A N 1
ATOM 760 C CA . MET A 1 102 ? -3.186 8.689 6.379 1.00 93.81 102 MET A CA 1
ATOM 761 C C . MET A 1 102 ? -4.087 8.838 5.147 1.00 93.81 102 MET A C 1
ATOM 763 O O . MET A 1 102 ? -3.580 8.968 4.037 1.00 93.81 102 MET A O 1
ATOM 767 N N . GLU A 1 103 ? -5.409 8.894 5.333 1.00 94.50 103 GLU A N 1
ATOM 768 C CA . GLU A 1 103 ? -6.395 9.090 4.257 1.00 94.50 103 GLU A CA 1
ATOM 769 C C . GLU A 1 103 ? -6.269 10.458 3.574 1.00 94.50 103 GLU A C 1
ATOM 771 O O . GLU A 1 103 ? -6.508 10.586 2.377 1.00 94.50 103 GLU A O 1
ATOM 776 N N . LEU A 1 104 ? -5.847 11.483 4.314 1.00 93.44 104 LEU A N 1
ATOM 777 C CA . LEU A 1 104 ? -5.538 12.810 3.776 1.00 93.44 104 LEU A CA 1
ATOM 778 C C . LEU A 1 104 ? -4.147 12.887 3.124 1.00 93.44 104 LEU A C 1
ATOM 780 O O . LEU A 1 104 ? -3.769 13.948 2.633 1.00 93.44 104 LEU A O 1
ATOM 784 N N . GLY A 1 105 ? -3.355 11.810 3.167 1.00 89.19 105 GLY A N 1
ATOM 785 C CA . GLY A 1 105 ? -1.987 11.782 2.640 1.00 89.19 105 GLY A CA 1
ATOM 786 C C . GLY A 1 105 ? -0.975 12.598 3.453 1.00 89.19 105 GLY A C 1
ATOM 787 O O . GLY A 1 105 ? 0.144 12.814 2.997 1.00 89.19 105 GLY A O 1
ATOM 788 N N . ARG A 1 106 ? -1.341 13.049 4.658 1.00 90.69 106 ARG A N 1
ATOM 789 C CA . ARG A 1 106 ? -0.456 13.813 5.554 1.00 90.69 106 ARG A CA 1
ATOM 790 C C . ARG A 1 106 ? 0.558 12.924 6.268 1.00 90.69 106 ARG A C 1
ATOM 792 O O . ARG A 1 106 ? 1.630 13.394 6.636 1.00 90.69 106 ARG A O 1
ATOM 799 N N . ILE A 1 107 ? 0.217 11.650 6.462 1.00 90.44 107 ILE A N 1
ATOM 800 C CA . ILE A 1 107 ? 1.119 10.619 6.983 1.00 90.44 107 ILE A CA 1
ATOM 801 C C . ILE A 1 107 ? 1.338 9.570 5.889 1.00 90.44 107 ILE A C 1
ATOM 803 O O . ILE A 1 107 ? 0.360 9.100 5.300 1.00 90.44 107 ILE A O 1
ATOM 807 N N . PRO A 1 108 ? 2.594 9.170 5.619 1.00 82.62 108 PRO A N 1
ATOM 808 C CA . PRO A 1 108 ? 2.879 8.152 4.621 1.00 82.62 108 PRO A CA 1
ATOM 809 C C . PRO A 1 108 ? 2.327 6.787 5.043 1.00 82.62 108 PRO A C 1
ATOM 811 O O . PRO A 1 108 ? 2.505 6.335 6.177 1.00 82.62 108 PRO A O 1
ATOM 814 N N . ILE A 1 109 ? 1.703 6.091 4.095 1.00 87.38 109 ILE A N 1
ATOM 815 C CA . ILE A 1 109 ? 1.230 4.723 4.291 1.00 87.38 109 ILE A CA 1
ATOM 816 C C . ILE A 1 109 ? 2.423 3.783 4.117 1.00 87.38 109 ILE A C 1
ATOM 818 O O . ILE A 1 109 ? 3.011 3.679 3.043 1.00 87.38 109 ILE A O 1
ATOM 822 N N . GLN A 1 110 ? 2.810 3.112 5.199 1.00 85.81 110 GLN A N 1
ATOM 823 C CA . GLN A 1 110 ? 3.937 2.188 5.177 1.00 85.81 110 GLN A CA 1
ATOM 824 C C . GLN A 1 110 ? 3.622 0.924 4.369 1.00 85.81 110 GLN A C 1
ATOM 826 O O . GLN A 1 110 ? 2.484 0.462 4.332 1.00 85.81 110 GLN A O 1
ATOM 831 N N . ALA A 1 111 ? 4.656 0.313 3.784 1.00 76.81 111 ALA A N 1
ATOM 832 C CA . ALA A 1 111 ? 4.513 -0.858 2.915 1.00 76.81 111 ALA A CA 1
ATOM 833 C C . ALA A 1 111 ? 3.763 -2.030 3.576 1.00 76.81 111 ALA A C 1
ATOM 835 O O . ALA A 1 111 ? 2.983 -2.714 2.922 1.00 76.81 111 ALA A O 1
ATOM 836 N N . HIS A 1 112 ? 3.950 -2.256 4.879 1.00 84.06 112 HIS A N 1
ATOM 837 C CA . HIS A 1 112 ? 3.247 -3.332 5.578 1.00 84.06 112 HIS A CA 1
ATOM 838 C C . HIS A 1 112 ? 1.731 -3.077 5.684 1.00 84.06 112 HIS A C 1
ATOM 840 O O . HIS A 1 112 ? 0.957 -4.015 5.503 1.00 84.06 112 HIS A O 1
ATOM 846 N N . HIS A 1 113 ? 1.297 -1.821 5.867 1.00 90.75 113 HIS A N 1
ATOM 847 C CA . HIS A 1 113 ? -0.121 -1.453 5.804 1.00 90.75 113 HIS A CA 1
ATOM 848 C C . HIS A 1 113 ? -0.698 -1.762 4.418 1.00 90.75 113 HIS A C 1
ATOM 850 O O . HIS A 1 113 ? -1.761 -2.369 4.315 1.00 90.75 113 HIS A O 1
ATOM 856 N N . VAL A 1 114 ? 0.025 -1.384 3.352 1.00 89.06 114 VAL A N 1
ATOM 857 C CA . VAL A 1 114 ? -0.398 -1.609 1.958 1.00 89.06 114 VAL A CA 1
ATOM 858 C C . VAL A 1 114 ? -0.670 -3.087 1.697 1.00 89.06 114 VAL A C 1
ATOM 860 O O . VAL A 1 114 ? -1.712 -3.425 1.140 1.00 89.06 114 VAL A O 1
ATOM 863 N N . ARG A 1 115 ? 0.233 -3.968 2.140 1.00 85.06 115 ARG A N 1
ATOM 864 C CA . ARG A 1 115 ? 0.086 -5.424 1.985 1.00 85.06 115 ARG A CA 1
ATOM 865 C C . ARG A 1 115 ? -1.167 -5.954 2.668 1.00 85.06 115 ARG A C 1
ATOM 867 O O . ARG A 1 115 ? -1.908 -6.712 2.054 1.00 85.06 115 ARG A O 1
ATOM 874 N N . LEU A 1 116 ? -1.408 -5.547 3.915 1.00 92.12 116 LEU A N 1
ATOM 875 C CA . LEU A 1 116 ? -2.577 -5.992 4.675 1.00 92.12 116 LEU A CA 1
ATOM 876 C C . LEU A 1 116 ? -3.869 -5.531 4.000 1.00 92.12 116 LEU A C 1
ATOM 878 O O . LEU A 1 116 ? -4.756 -6.341 3.763 1.00 92.12 116 LEU A O 1
ATOM 882 N N . ILE A 1 117 ? -3.939 -4.263 3.589 1.00 91.81 117 ILE A N 1
ATOM 883 C CA . ILE A 1 117 ? -5.109 -3.722 2.888 1.00 91.81 117 ILE A CA 1
ATOM 884 C C . ILE A 1 117 ? -5.352 -4.464 1.571 1.00 91.81 117 ILE A C 1
ATOM 886 O O . ILE A 1 117 ? -6.488 -4.829 1.286 1.00 91.81 117 ILE A O 1
ATOM 890 N N . ARG A 1 118 ? -4.304 -4.734 0.784 1.00 89.19 118 ARG A N 1
ATOM 891 C CA . ARG A 1 118 ? -4.426 -5.506 -0.463 1.00 89.19 118 ARG A CA 1
ATOM 892 C C . ARG A 1 118 ? -4.903 -6.933 -0.215 1.00 89.19 118 ARG A C 1
ATOM 894 O O . ARG A 1 118 ? -5.791 -7.388 -0.925 1.00 89.19 118 ARG A O 1
ATOM 901 N N . ALA A 1 119 ? -4.379 -7.607 0.809 1.00 89.31 119 ALA A N 1
ATOM 902 C CA . ALA A 1 119 ? -4.862 -8.930 1.201 1.00 89.31 119 ALA A CA 1
ATOM 903 C C . ALA A 1 119 ? -6.353 -8.885 1.583 1.00 89.31 119 ALA A C 1
ATOM 905 O O . ALA A 1 119 ? -7.138 -9.749 1.203 1.00 89.31 119 ALA A O 1
ATOM 906 N N . TYR A 1 120 ? -6.783 -7.841 2.288 1.00 93.81 120 TYR A N 1
ATOM 907 C CA . TYR A 1 120 ? -8.193 -7.665 2.621 1.00 93.81 120 TYR A CA 1
ATOM 908 C C . TYR A 1 120 ? -9.050 -7.406 1.377 1.00 93.81 120 TYR A C 1
ATOM 910 O O . TYR A 1 120 ? -10.133 -7.977 1.244 1.00 93.81 120 TYR A O 1
ATOM 918 N N . LEU A 1 121 ? -8.577 -6.613 0.422 1.00 90.12 121 LEU A N 1
ATOM 919 C CA . LEU A 1 121 ? -9.286 -6.421 -0.845 1.00 90.12 121 LEU A CA 1
ATOM 920 C C . LEU A 1 121 ? -9.362 -7.717 -1.672 1.00 90.12 121 LEU A C 1
ATOM 922 O O . LEU A 1 121 ? -10.379 -7.955 -2.313 1.00 90.12 121 LEU A O 1
ATOM 926 N N . SER A 1 122 ? -8.369 -8.611 -1.584 1.00 86.94 122 SER A N 1
ATOM 927 C CA . SER A 1 122 ? -8.407 -9.927 -2.247 1.00 86.94 122 SER A CA 1
ATOM 928 C C . SER A 1 122 ? -9.266 -10.981 -1.533 1.00 86.94 122 SER A C 1
ATOM 930 O O . SER A 1 122 ? -9.362 -12.116 -1.995 1.00 86.94 122 SER A O 1
ATOM 932 N N . GLY A 1 123 ? -9.911 -10.623 -0.417 1.00 91.31 123 GLY A N 1
ATOM 933 C CA . GLY A 1 123 ? -10.839 -11.496 0.307 1.00 91.31 123 GLY A CA 1
ATOM 934 C C . GLY A 1 123 ? -10.250 -12.209 1.527 1.00 91.31 123 GLY A C 1
ATOM 935 O O . GLY A 1 123 ? -10.984 -12.915 2.216 1.00 91.31 123 GLY A O 1
ATOM 936 N N . TYR A 1 124 ? -8.975 -11.998 1.868 1.00 93.56 124 TYR A N 1
ATOM 937 C CA . TYR A 1 124 ? -8.409 -12.530 3.112 1.00 93.56 124 TYR A CA 1
ATOM 938 C C . TYR A 1 124 ? -9.058 -11.869 4.338 1.00 93.56 124 TYR A C 1
ATOM 940 O O . TYR A 1 124 ? -9.177 -10.644 4.405 1.00 93.56 124 TYR A O 1
ATOM 948 N N . ARG A 1 125 ? -9.486 -12.660 5.326 1.00 94.44 125 ARG A N 1
ATOM 949 C CA . ARG A 1 125 ? -10.118 -12.176 6.565 1.00 94.44 125 ARG A CA 1
ATOM 950 C C . ARG A 1 125 ? -9.481 -12.886 7.770 1.00 94.44 125 ARG A C 1
ATOM 952 O O . ARG A 1 125 ? -9.669 -14.094 7.896 1.00 94.44 125 ARG A O 1
ATOM 959 N N . PRO A 1 126 ? -8.706 -12.196 8.627 1.00 92.69 126 PRO A N 1
ATOM 960 C CA . PRO A 1 126 ? -8.156 -12.788 9.844 1.00 92.69 126 PRO A CA 1
ATOM 961 C C . PRO A 1 126 ? -9.247 -13.109 10.880 1.00 92.69 126 PRO A C 1
ATOM 963 O O . PRO A 1 126 ? -10.395 -12.681 10.763 1.00 92.69 126 PRO A O 1
ATOM 966 N N . HIS A 1 127 ? -8.886 -13.883 11.906 1.00 88.44 127 HIS A N 1
ATOM 967 C CA . HIS A 1 127 ? -9.822 -14.350 12.938 1.00 88.44 127 HIS A CA 1
ATOM 968 C C . HIS A 1 127 ? -10.471 -13.211 13.745 1.00 88.44 127 HIS A C 1
ATOM 970 O O . HIS A 1 127 ? -11.611 -13.333 14.186 1.00 88.44 127 HIS A O 1
ATOM 976 N N . ASP A 1 128 ? -9.764 -12.098 13.911 1.00 86.94 128 ASP A N 1
ATOM 977 C CA . ASP A 1 128 ? -10.202 -10.887 14.605 1.00 86.94 128 ASP A CA 1
ATOM 978 C C . ASP A 1 128 ? -10.968 -9.907 13.695 1.00 86.94 128 ASP A C 1
ATOM 980 O O . ASP A 1 128 ? -11.131 -8.734 14.041 1.00 86.94 128 ASP A O 1
ATOM 984 N N . TRP A 1 129 ? -11.457 -10.364 12.533 1.00 92.19 129 TRP A N 1
ATOM 985 C CA . TRP A 1 129 ? -12.204 -9.504 11.622 1.00 92.19 129 TRP A CA 1
ATOM 986 C C . TRP A 1 129 ? -13.483 -8.950 12.282 1.00 92.19 129 TRP A C 1
ATOM 988 O O . TRP A 1 129 ? -14.278 -9.721 12.831 1.00 92.19 129 TRP A O 1
ATOM 998 N N . PRO A 1 130 ? -13.728 -7.630 12.206 1.00 89.12 130 PRO A N 1
ATOM 999 C CA . PRO A 1 130 ? -14.923 -7.010 12.763 1.00 89.12 130 PRO A CA 1
ATOM 1000 C C . PRO A 1 130 ? -16.200 -7.574 12.133 1.00 89.12 130 PRO A C 1
ATOM 1002 O O . PRO A 1 130 ? -16.298 -7.668 10.908 1.00 89.12 130 PRO A O 1
ATOM 1005 N N . LYS A 1 131 ? -17.171 -7.930 12.978 1.00 79.25 131 LYS A N 1
ATOM 1006 C CA . LYS A 1 131 ? -18.517 -8.347 12.562 1.00 79.25 131 LYS A CA 1
ATOM 1007 C C . LYS A 1 131 ? -19.439 -7.150 12.364 1.00 79.25 131 LYS A C 1
ATOM 1009 O O . LYS A 1 131 ? -19.267 -6.154 13.105 1.00 79.25 131 LYS A O 1
#

Foldseek 3Di:
DAPVVVVVVVLVVLCQQLLHDPVRSVVVVVVLCVVFPDSSDPVRSVVSSVVVSVVCVVVVSGRCALCVLVVLCVVLVHQQQQLQVLLPHDDDPCSNVVNVCRSVRVDPDHSSSVVSSVCVVVPDADPSHDD

Secondary structure (DSSP, 8-state):
---HHHHHHHHHHHHHHHT--HHHHHHHHHHHHHT-S-TT-HHHHHHHHHHHHHHHHHTT-----HHHHHHHHHHTT--HHHHHHHTTPPP-TTHHHHHHHHHTTSS---HHHHHHHHHHHTT---TT---

Solvent-accessible surface area (backbone atoms only — not comparable to full-atom values): 7526 Å² total; per-residue (Å²): 130,74,63,63,67,57,56,53,50,51,51,52,48,53,27,62,55,51,43,50,50,75,64,60,47,50,56,50,45,56,54,51,49,72,75,39,98,50,69,74,40,65,68,55,49,51,50,51,53,52,50,50,53,50,50,38,45,73,74,63,54,54,46,66,40,16,61,52,47,50,50,52,34,56,74,70,71,45,52,51,69,60,45,34,54,75,53,70,43,72,92,54,96,58,38,47,57,52,45,50,35,27,34,69,53,77,37,85,72,50,54,70,40,47,51,45,53,52,42,43,74,75,66,56,74,65,94,84,58,86,129